Protein AF-A0A2W5EDP3-F1 (afdb_monomer_lite)

Foldseek 3Di:
DVVVVVVVVVVVVVVVVPPPPVVVVVVLLVLLVVQLVVCCVVCVPDQSQVSLVVSCVVSVHDSVVSLVSCVVVPNPPPPPDDPPPDD

Organism: NCBI:txid151895

Structure (mmCIF, N/CA/C/O backbone):
data_AF-A0A2W5EDP3-F1
#
_entry.id   AF-A0A2W5EDP3-F1
#
loop_
_atom_site.group_PDB
_atom_site.id
_atom_site.type_symbol
_atom_site.label_atom_id
_atom_site.label_alt_id
_atom_site.label_comp_id
_atom_site.label_asym_id
_atom_site.label_entity_id
_atom_site.label_seq_id
_atom_site.pdbx_PDB_ins_code
_atom_site.Cartn_x
_atom_site.Cartn_y
_atom_site.Cartn_z
_atom_site.occupancy
_atom_site.B_iso_or_equiv
_atom_site.auth_seq_id
_atom_site.auth_comp_id
_atom_site.auth_asym_id
_atom_site.auth_atom_id
_atom_site.pdbx_PDB_model_num
ATOM 1 N N . ALA A 1 1 ? 26.911 -4.552 -43.697 1.00 57.50 1 ALA A N 1
ATOM 2 C CA . ALA A 1 1 ? 25.779 -5.384 -43.226 1.00 57.50 1 ALA A CA 1
ATOM 3 C C . ALA A 1 1 ? 25.938 -5.845 -41.767 1.00 57.50 1 ALA A C 1
ATOM 5 O O . ALA A 1 1 ? 25.003 -5.677 -41.000 1.00 57.50 1 ALA A O 1
ATOM 6 N N . TRP A 1 2 ? 27.107 -6.347 -41.345 1.00 50.19 2 TRP A N 1
ATOM 7 C CA . TRP A 1 2 ? 27.330 -6.891 -39.989 1.00 50.19 2 TRP A CA 1
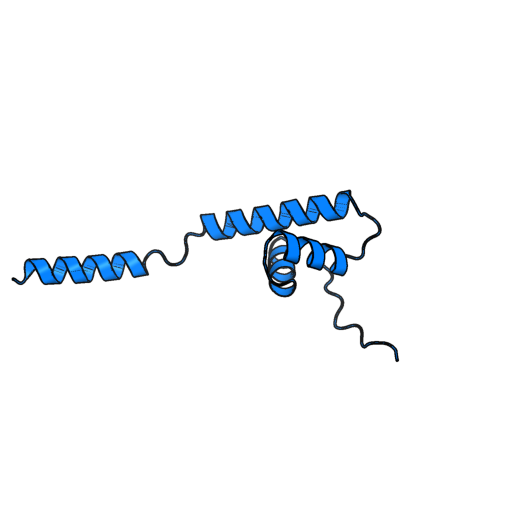ATOM 8 C C . TRP A 1 2 ? 27.277 -5.871 -38.832 1.00 50.19 2 TRP A C 1
ATOM 10 O O . TRP A 1 2 ? 26.839 -6.205 -37.736 1.00 50.19 2 TRP A O 1
ATOM 20 N N . LEU A 1 3 ? 27.647 -4.611 -39.079 1.00 55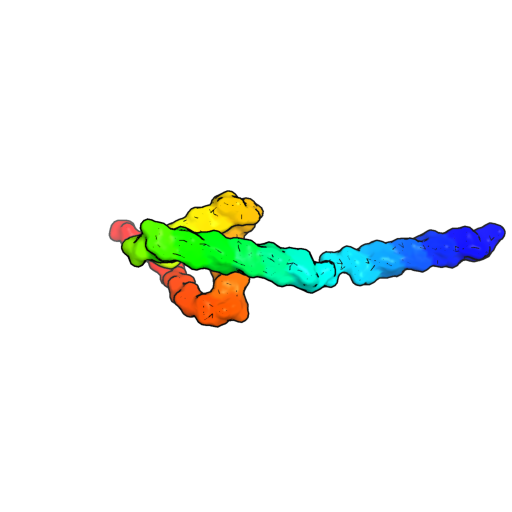.31 3 LEU A N 1
ATOM 21 C CA . LEU A 1 3 ? 27.612 -3.528 -38.079 1.00 55.31 3 LEU A CA 1
ATOM 22 C C . LEU A 1 3 ? 26.186 -3.120 -37.662 1.00 55.31 3 LEU A C 1
ATOM 24 O O . LEU A 1 3 ? 25.959 -2.719 -36.525 1.00 55.31 3 LEU A O 1
ATOM 28 N N . PHE A 1 4 ? 25.214 -3.265 -38.566 1.00 55.59 4 PHE A N 1
ATOM 29 C CA . PHE A 1 4 ? 23.818 -2.898 -38.310 1.00 55.59 4 PHE A CA 1
ATOM 30 C C . PHE A 1 4 ? 23.122 -3.914 -37.385 1.00 55.59 4 PHE A C 1
ATOM 32 O O . PHE A 1 4 ? 22.335 -3.538 -36.521 1.00 55.59 4 PHE A O 1
ATOM 39 N N . LEU A 1 5 ? 23.487 -5.197 -37.496 1.00 56.50 5 LEU A N 1
ATOM 40 C CA . LEU A 1 5 ? 22.979 -6.270 -36.632 1.00 56.50 5 LEU A CA 1
ATOM 41 C C . LEU A 1 5 ? 23.457 -6.131 -35.176 1.00 56.50 5 LEU A C 1
ATOM 43 O O . LEU A 1 5 ? 22.687 -6.388 -34.252 1.00 56.50 5 LEU A O 1
ATOM 47 N N . TYR A 1 6 ? 24.685 -5.650 -34.959 1.00 56.31 6 TYR A N 1
ATOM 48 C CA . TYR A 1 6 ? 25.206 -5.383 -33.613 1.00 56.31 6 TYR A CA 1
ATOM 49 C C . TYR A 1 6 ? 24.474 -4.233 -32.909 1.00 56.31 6 TYR A C 1
ATOM 51 O O . TYR A 1 6 ? 24.189 -4.326 -31.716 1.00 56.31 6 TYR A O 1
ATOM 59 N N . LEU A 1 7 ? 24.109 -3.180 -33.646 1.00 56.72 7 LEU A N 1
ATOM 60 C CA . LEU A 1 7 ? 23.354 -2.039 -33.117 1.00 56.72 7 LEU A CA 1
ATOM 61 C C . LEU A 1 7 ? 21.940 -2.435 -32.654 1.00 56.72 7 LEU A C 1
ATOM 63 O O . LEU A 1 7 ? 21.508 -2.015 -31.580 1.00 56.72 7 LEU A O 1
ATOM 67 N N . CYS A 1 8 ? 21.247 -3.304 -33.398 1.00 56.09 8 CYS A N 1
ATOM 68 C CA . CYS A 1 8 ? 19.927 -3.816 -33.002 1.00 56.09 8 CYS A CA 1
ATOM 69 C C . CYS A 1 8 ? 19.986 -4.751 -31.781 1.00 56.09 8 CYS A C 1
ATOM 71 O O . CYS A 1 8 ? 19.103 -4.703 -30.918 1.00 56.09 8 CYS A O 1
ATOM 73 N N . MET A 1 9 ? 21.038 -5.568 -31.664 1.00 53.03 9 MET A N 1
ATOM 74 C CA . MET A 1 9 ? 21.253 -6.413 -30.483 1.00 53.03 9 MET A CA 1
ATOM 75 C C . MET A 1 9 ? 21.549 -5.572 -29.233 1.00 53.03 9 MET A C 1
ATOM 77 O O . MET A 1 9 ? 21.003 -5.850 -28.168 1.00 53.03 9 MET A O 1
ATOM 81 N N . PHE A 1 10 ? 22.322 -4.489 -29.363 1.00 54.94 10 PHE A N 1
ATOM 82 C CA . PHE A 1 10 ? 22.612 -3.582 -28.246 1.00 54.94 10 PHE A CA 1
ATOM 83 C C . PHE A 1 10 ? 21.374 -2.803 -27.770 1.00 54.94 10 PHE A C 1
ATOM 85 O O . PHE A 1 10 ? 21.152 -2.676 -26.566 1.00 54.94 10 PHE A O 1
ATOM 92 N N . ALA A 1 11 ? 20.527 -2.334 -28.693 1.00 56.06 11 ALA A N 1
ATOM 93 C CA . ALA A 1 11 ? 19.277 -1.648 -28.354 1.00 56.06 11 ALA A CA 1
ATOM 94 C C . ALA A 1 11 ? 18.285 -2.561 -27.606 1.00 56.06 11 ALA A C 1
ATOM 96 O O . ALA A 1 11 ? 17.607 -2.120 -26.677 1.00 56.06 11 ALA A O 1
ATOM 97 N N . SER A 1 12 ? 18.255 -3.851 -27.955 1.00 54.94 12 SER A N 1
ATOM 98 C CA . SER A 1 12 ? 17.415 -4.851 -27.283 1.00 54.94 12 SER A CA 1
ATOM 99 C C . SER A 1 12 ? 17.889 -5.131 -25.850 1.00 54.94 12 SER A C 1
ATOM 101 O O . SER A 1 12 ? 17.072 -5.275 -24.945 1.00 54.94 12 SER A O 1
ATOM 103 N N . ILE A 1 13 ? 19.206 -5.130 -25.612 1.00 55.31 13 ILE A N 1
ATOM 104 C CA . ILE A 1 13 ? 19.792 -5.307 -24.272 1.00 55.31 13 ILE A CA 1
ATOM 105 C C . ILE A 1 13 ? 19.547 -4.067 -23.391 1.00 55.31 13 ILE A C 1
ATOM 107 O O . ILE A 1 13 ? 19.214 -4.211 -22.217 1.00 55.31 13 ILE A O 1
ATOM 111 N N . LEU A 1 14 ? 19.629 -2.852 -23.947 1.00 52.03 14 LEU A N 1
ATOM 112 C CA . LEU A 1 14 ? 19.341 -1.602 -23.223 1.00 52.03 14 LEU A CA 1
ATOM 113 C C . LEU A 1 14 ? 17.866 -1.467 -22.808 1.00 52.03 14 LEU A C 1
ATOM 115 O O . LEU A 1 14 ? 17.588 -0.989 -21.709 1.00 52.03 14 LEU A O 1
ATOM 119 N N . ALA A 1 15 ? 16.926 -1.935 -23.634 1.00 53.22 15 ALA A N 1
ATOM 120 C CA . ALA A 1 15 ? 15.505 -1.974 -23.280 1.00 53.22 15 ALA A CA 1
ATOM 121 C C . ALA A 1 15 ? 15.203 -2.978 -22.147 1.00 53.22 15 ALA A C 1
ATOM 123 O O . ALA A 1 15 ? 14.340 -2.726 -21.308 1.00 53.22 15 ALA A O 1
ATOM 124 N N . ILE A 1 16 ? 15.957 -4.082 -22.075 1.00 53.22 16 ILE A N 1
ATOM 125 C CA . ILE A 1 16 ? 15.866 -5.084 -20.998 1.00 53.22 16 ILE A CA 1
ATOM 126 C C . ILE A 1 16 ? 16.583 -4.613 -19.718 1.00 53.22 16 ILE A C 1
ATOM 128 O O . ILE A 1 16 ? 16.247 -5.072 -18.630 1.00 53.22 16 ILE A O 1
ATOM 132 N N . LEU A 1 17 ? 17.521 -3.660 -19.806 1.00 48.09 17 LEU A N 1
ATOM 133 C CA . LEU A 1 17 ? 18.226 -3.096 -18.646 1.00 48.09 17 LEU A CA 1
ATOM 134 C C . LEU A 1 17 ? 17.423 -2.019 -17.885 1.00 48.09 17 LEU A C 1
ATOM 136 O O . LEU A 1 17 ? 17.810 -1.639 -16.780 1.00 48.09 17 LEU A O 1
ATOM 140 N N . MET A 1 18 ? 16.292 -1.547 -18.428 1.00 51.81 18 MET A N 1
ATOM 141 C CA . MET A 1 18 ? 15.385 -0.606 -17.752 1.00 51.81 18 MET A CA 1
ATOM 142 C C . MET A 1 18 ? 13.951 -1.141 -17.503 1.00 51.81 18 MET A C 1
ATOM 144 O O . MET A 1 18 ? 12.994 -0.460 -17.873 1.00 51.81 18 MET A O 1
ATOM 148 N N . PRO A 1 19 ? 13.715 -2.278 -16.808 1.00 47.94 19 PRO A N 1
ATOM 149 C CA . PRO A 1 19 ? 12.369 -2.628 -16.346 1.00 47.94 19 PRO A CA 1
ATOM 150 C C . PRO A 1 19 ? 12.086 -2.137 -14.913 1.00 47.94 19 PRO A C 1
ATOM 152 O O . PRO A 1 19 ? 10.945 -2.145 -14.463 1.00 47.94 19 PRO A O 1
ATOM 155 N N . HIS A 1 20 ? 13.097 -1.669 -14.177 1.00 53.12 20 HIS A N 1
ATOM 156 C CA . HIS A 1 20 ? 12.982 -1.335 -12.760 1.00 53.12 20 HIS A CA 1
ATOM 157 C C . HIS A 1 20 ? 13.795 -0.089 -12.446 1.00 53.12 20 HIS A C 1
ATOM 159 O O . HIS A 1 20 ? 14.929 -0.181 -11.999 1.00 53.12 20 HIS A O 1
ATOM 165 N N . ASN A 1 21 ? 13.230 1.096 -12.669 1.00 53.91 21 ASN A N 1
ATOM 166 C CA . ASN A 1 21 ? 13.821 2.295 -12.088 1.00 53.91 21 ASN A CA 1
ATOM 167 C C . ASN A 1 21 ? 13.393 2.344 -10.606 1.00 53.91 21 ASN A C 1
ATOM 169 O O . ASN A 1 21 ? 12.229 2.681 -10.344 1.00 53.91 21 ASN A O 1
ATOM 173 N N . PRO A 1 22 ? 14.263 1.980 -9.639 1.00 61.06 22 PRO A N 1
ATOM 174 C CA . PRO A 1 22 ? 13.895 1.906 -8.224 1.00 61.06 22 PRO A CA 1
ATOM 175 C C . PRO A 1 22 ? 13.329 3.238 -7.723 1.00 61.06 22 PRO A C 1
ATOM 177 O O . PRO A 1 22 ? 12.403 3.244 -6.917 1.00 61.06 22 PRO A O 1
ATOM 180 N N . ASN A 1 23 ? 13.768 4.357 -8.308 1.00 68.31 23 ASN A N 1
ATOM 181 C CA . ASN A 1 23 ? 13.276 5.694 -7.992 1.00 68.31 23 ASN A CA 1
ATOM 182 C C . ASN A 1 23 ? 11.781 5.875 -8.295 1.00 68.31 23 ASN A C 1
ATOM 184 O O . ASN A 1 23 ? 11.083 6.534 -7.530 1.00 68.31 23 ASN A O 1
ATOM 188 N N . ARG A 1 24 ? 11.249 5.268 -9.369 1.00 68.56 24 ARG A N 1
ATOM 189 C CA . ARG A 1 24 ? 9.809 5.351 -9.689 1.00 68.56 24 ARG A CA 1
ATOM 190 C C . ARG A 1 24 ? 8.967 4.549 -8.700 1.00 68.56 24 ARG A C 1
ATOM 192 O O . ARG A 1 24 ? 7.913 5.011 -8.270 1.00 68.56 24 ARG A O 1
ATOM 199 N N . ILE A 1 25 ? 9.445 3.365 -8.319 1.00 70.94 25 ILE A N 1
ATOM 200 C CA . ILE A 1 25 ? 8.779 2.509 -7.328 1.00 70.94 25 ILE A CA 1
ATOM 201 C C . ILE A 1 25 ? 8.802 3.188 -5.954 1.00 70.94 25 ILE A C 1
ATOM 203 O O . ILE A 1 25 ? 7.787 3.223 -5.263 1.00 70.94 25 ILE A O 1
ATOM 207 N N . GLN A 1 26 ? 9.932 3.787 -5.588 1.00 75.06 26 GLN A N 1
ATOM 208 C CA . GLN A 1 26 ? 10.103 4.485 -4.320 1.00 75.06 26 GLN A CA 1
ATOM 209 C C . GLN A 1 26 ? 9.249 5.755 -4.236 1.00 75.06 26 GLN A C 1
ATOM 211 O O . GLN A 1 26 ? 8.603 5.985 -3.217 1.00 75.06 26 GLN A O 1
ATOM 216 N N . LEU A 1 27 ? 9.152 6.526 -5.322 1.00 80.44 27 LEU A N 1
ATOM 217 C CA . LEU A 1 27 ? 8.289 7.707 -5.390 1.00 80.44 27 LEU A CA 1
ATOM 218 C C . LEU A 1 27 ? 6.803 7.339 -5.262 1.00 80.44 27 LEU A C 1
ATOM 220 O O . LEU A 1 27 ? 6.078 7.974 -4.497 1.00 80.44 27 LEU A O 1
ATOM 224 N N . ARG A 1 28 ? 6.362 6.256 -5.920 1.00 77.31 28 ARG A N 1
ATOM 225 C CA . ARG A 1 28 ? 5.000 5.721 -5.755 1.00 77.31 28 ARG A CA 1
ATOM 226 C C . ARG A 1 28 ? 4.728 5.283 -4.314 1.00 77.31 28 ARG A C 1
ATOM 228 O O . ARG A 1 28 ? 3.674 5.596 -3.771 1.00 77.31 28 ARG A O 1
ATOM 235 N N . ASN A 1 29 ? 5.671 4.585 -3.682 1.00 82.31 29 ASN A N 1
ATOM 236 C CA . ASN A 1 29 ? 5.518 4.136 -2.296 1.00 82.31 29 ASN A CA 1
ATOM 237 C C . ASN A 1 29 ? 5.437 5.319 -1.319 1.00 82.31 29 ASN A C 1
ATOM 239 O O . ASN A 1 29 ? 4.592 5.312 -0.425 1.00 82.31 29 ASN A O 1
ATOM 243 N N . ASN A 1 30 ? 6.254 6.357 -1.520 1.00 84.06 30 ASN A N 1
ATOM 244 C CA . ASN A 1 30 ? 6.195 7.583 -0.724 1.00 84.06 30 ASN A CA 1
ATOM 245 C C . ASN A 1 30 ? 4.829 8.269 -0.852 1.00 84.06 30 ASN A C 1
ATOM 247 O O . ASN A 1 30 ? 4.240 8.644 0.160 1.00 84.06 30 ASN A O 1
ATOM 251 N N . PHE A 1 31 ? 4.285 8.350 -2.070 1.00 88.12 31 PHE A N 1
ATOM 252 C CA . PHE A 1 31 ? 2.962 8.927 -2.310 1.00 88.12 31 PHE A CA 1
ATOM 253 C C . PHE A 1 31 ? 1.845 8.166 -1.575 1.00 88.12 31 PHE A C 1
ATOM 255 O O . PHE A 1 31 ? 1.017 8.774 -0.897 1.00 88.12 31 PHE A O 1
ATOM 262 N N . VAL A 1 32 ? 1.862 6.828 -1.623 1.00 88.19 32 VAL A N 1
ATOM 263 C CA . VAL A 1 32 ? 0.918 5.974 -0.876 1.00 88.19 32 VAL A CA 1
ATOM 264 C C . VAL A 1 32 ? 0.982 6.255 0.631 1.00 88.19 32 VAL A C 1
ATOM 266 O O . VAL A 1 32 ? -0.049 6.369 1.295 1.00 88.19 32 VAL A O 1
ATOM 269 N N . ILE A 1 33 ? 2.186 6.417 1.183 1.00 87.88 33 ILE A N 1
ATOM 270 C CA . ILE A 1 33 ? 2.388 6.690 2.614 1.00 87.88 33 ILE A CA 1
ATOM 271 C C . ILE A 1 33 ? 1.878 8.079 2.998 1.00 87.88 33 ILE A C 1
ATOM 273 O O . ILE A 1 33 ? 1.266 8.238 4.057 1.00 87.88 33 ILE A O 1
ATOM 277 N N . GLU A 1 34 ? 2.103 9.089 2.162 1.00 88.81 34 GLU A N 1
ATOM 278 C CA . GLU A 1 34 ? 1.583 10.436 2.395 1.00 88.81 34 GLU A CA 1
ATOM 279 C C . GLU A 1 34 ? 0.054 10.463 2.396 1.00 88.81 34 GLU A C 1
ATOM 281 O O . GLU A 1 34 ? -0.543 11.014 3.326 1.00 88.81 34 GLU A O 1
ATOM 286 N N . ARG A 1 35 ? -0.591 9.799 1.427 1.00 89.81 35 ARG A N 1
ATOM 287 C CA . ARG A 1 35 ? -2.059 9.670 1.389 1.00 89.81 35 ARG A CA 1
ATOM 288 C C . ARG A 1 35 ? -2.594 8.923 2.607 1.00 89.81 35 ARG A C 1
ATOM 290 O O . ARG A 1 35 ? -3.558 9.374 3.224 1.00 89.81 35 ARG A O 1
ATOM 297 N N . PHE A 1 36 ? -1.927 7.850 3.027 1.00 89.81 36 PHE A N 1
ATOM 298 C CA . PHE A 1 36 ? -2.293 7.126 4.244 1.00 89.81 36 PHE A CA 1
ATOM 299 C C . PHE A 1 36 ? -2.205 8.009 5.498 1.00 89.81 36 PHE A C 1
ATOM 301 O O . PHE A 1 36 ? -3.126 8.032 6.317 1.00 89.81 36 PHE A O 1
ATOM 308 N N . ARG A 1 37 ? -1.133 8.800 5.642 1.00 87.31 37 ARG A N 1
ATOM 309 C CA . ARG A 1 37 ? -0.992 9.765 6.748 1.00 87.31 37 ARG A CA 1
ATOM 310 C C . ARG A 1 37 ? -2.073 10.840 6.711 1.00 87.31 37 ARG A C 1
ATOM 312 O O . ARG A 1 37 ? -2.582 11.215 7.767 1.00 87.31 37 ARG A O 1
ATOM 319 N N . PHE A 1 38 ? -2.412 11.331 5.523 1.00 91.12 38 PHE A N 1
ATOM 320 C CA . PHE A 1 38 ? -3.461 12.325 5.331 1.00 91.12 38 PHE A CA 1
ATOM 321 C C . PHE A 1 38 ? -4.820 11.803 5.811 1.00 91.12 38 PHE A C 1
ATOM 323 O O . PHE A 1 38 ? -5.444 12.433 6.667 1.00 91.12 38 PHE A O 1
ATOM 330 N N . HIS A 1 39 ? -5.236 10.620 5.348 1.00 88.38 39 HIS A N 1
ATOM 331 C CA . HIS A 1 39 ? -6.504 10.007 5.759 1.00 88.38 39 HIS A CA 1
ATOM 332 C C . HIS A 1 39 ? -6.533 9.655 7.244 1.00 88.38 39 HIS A C 1
ATOM 334 O O . HIS A 1 39 ? -7.524 9.942 7.907 1.00 88.38 39 HIS A O 1
ATOM 340 N N . LYS A 1 40 ? -5.432 9.141 7.808 1.00 85.88 40 LYS A N 1
ATOM 341 C CA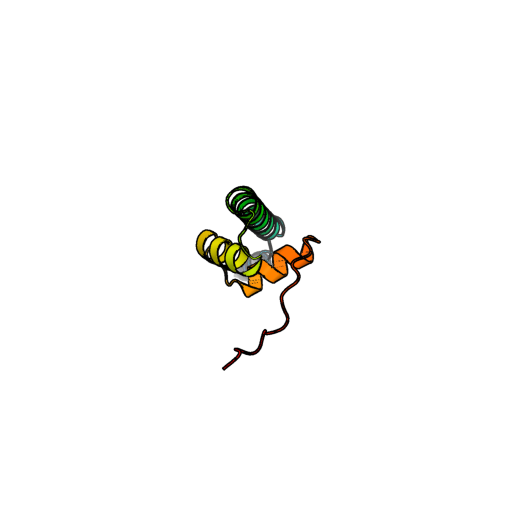 . LYS A 1 40 ? -5.342 8.848 9.249 1.00 85.88 40 LYS A CA 1
ATOM 342 C C . LYS A 1 40 ? -5.469 10.104 10.121 1.00 85.88 40 LYS A C 1
ATOM 344 O O . LYS A 1 40 ? -6.078 10.044 11.184 1.00 85.88 40 LYS A O 1
ATOM 349 N N . ARG A 1 41 ? -4.911 11.244 9.690 1.00 87.31 41 ARG A N 1
ATOM 350 C CA . ARG A 1 41 ? -5.060 12.530 10.403 1.00 87.31 41 ARG A CA 1
ATOM 351 C C . ARG A 1 41 ? -6.467 13.101 10.274 1.00 87.31 41 ARG A C 1
ATOM 353 O O . ARG A 1 41 ? -6.992 13.631 11.246 1.00 87.31 41 ARG A O 1
ATOM 360 N N . ARG A 1 42 ? -7.056 13.016 9.081 1.00 89.69 42 ARG A N 1
ATOM 361 C CA . ARG A 1 42 ? -8.386 13.564 8.796 1.00 89.69 42 ARG A CA 1
ATOM 362 C C . ARG A 1 42 ? -9.502 12.736 9.434 1.00 89.69 42 ARG A C 1
ATOM 364 O O . ARG A 1 42 ? -10.484 13.305 9.895 1.00 89.69 42 ARG A O 1
ATOM 371 N N . ASN A 1 43 ? -9.321 11.419 9.499 1.00 86.25 43 ASN A N 1
ATOM 372 C CA . ASN A 1 43 ? -10.311 10.464 9.980 1.00 86.25 43 ASN A CA 1
ATOM 373 C C . ASN A 1 43 ? -9.730 9.562 11.089 1.00 86.25 43 ASN A C 1
ATOM 375 O O . ASN A 1 43 ? -9.566 8.358 10.891 1.00 86.25 43 ASN A O 1
ATOM 379 N N . PRO A 1 44 ? -9.432 10.101 12.285 1.00 83.75 44 PRO A N 1
ATOM 380 C CA . PRO A 1 44 ? -8.758 9.347 13.347 1.00 83.75 44 PRO A CA 1
ATOM 381 C C . PRO A 1 44 ? -9.602 8.207 13.941 1.00 83.75 44 PRO A C 1
ATOM 383 O O . PRO A 1 44 ? -9.055 7.329 14.599 1.00 83.75 44 PRO A O 1
ATOM 386 N N . LYS A 1 45 ? -10.925 8.223 13.729 1.00 89.38 45 LYS A N 1
ATOM 387 C CA . LYS A 1 45 ? -11.859 7.181 14.188 1.00 89.38 45 LYS A CA 1
ATOM 388 C C . LYS A 1 45 ? -12.037 6.040 13.183 1.00 89.38 45 LYS A C 1
ATOM 390 O O . LYS A 1 45 ? -12.703 5.065 13.513 1.00 89.38 45 LYS A O 1
ATOM 395 N N . TRP A 1 46 ? -11.526 6.178 11.958 1.00 86.50 46 TRP A N 1
ATOM 396 C CA . TRP A 1 46 ? -11.653 5.126 10.953 1.00 86.50 46 TRP A CA 1
ATOM 397 C C . TRP A 1 46 ? -10.735 3.962 11.288 1.00 86.50 46 TRP A C 1
ATOM 399 O O . TRP A 1 46 ? -9.579 4.147 11.677 1.00 86.50 46 TRP A O 1
ATOM 409 N N . GLU A 1 47 ? -11.245 2.751 11.090 1.00 86.31 47 GLU A N 1
ATOM 410 C CA . GLU A 1 47 ? -10.406 1.565 11.141 1.00 86.31 47 GLU A CA 1
ATOM 411 C C . GLU A 1 47 ? -9.367 1.604 10.018 1.00 86.31 47 GLU A C 1
ATOM 413 O O . GLU A 1 47 ? -9.587 2.162 8.939 1.00 86.31 47 GLU A O 1
ATOM 418 N N . ILE A 1 48 ? -8.219 0.975 10.265 1.00 84.62 48 ILE A N 1
ATOM 419 C CA . ILE A 1 48 ? -7.092 0.976 9.328 1.00 84.62 48 ILE A CA 1
ATOM 420 C C . ILE A 1 48 ? -7.498 0.397 7.963 1.00 84.62 48 ILE A C 1
ATOM 422 O O . ILE A 1 48 ? -7.000 0.867 6.945 1.00 84.62 48 ILE A O 1
ATOM 426 N N . VAL A 1 49 ? -8.419 -0.574 7.932 1.00 86.81 49 VAL A N 1
ATOM 427 C CA . VAL A 1 49 ? -8.916 -1.192 6.691 1.00 86.81 49 VAL A CA 1
ATOM 428 C C . VAL A 1 49 ? -9.596 -0.158 5.791 1.00 86.81 49 VAL A C 1
ATOM 430 O O . VAL A 1 49 ? -9.196 -0.017 4.640 1.00 86.81 49 VAL A O 1
ATOM 433 N N . TYR A 1 50 ? -10.514 0.648 6.330 1.00 89.69 50 TYR A N 1
ATOM 434 C CA . TYR A 1 50 ? -11.186 1.707 5.567 1.00 89.69 50 TYR A CA 1
ATOM 435 C C . TYR A 1 50 ? -10.218 2.795 5.089 1.00 89.69 50 TYR A C 1
ATOM 437 O O . TYR A 1 50 ? -10.363 3.336 3.996 1.00 89.69 50 TY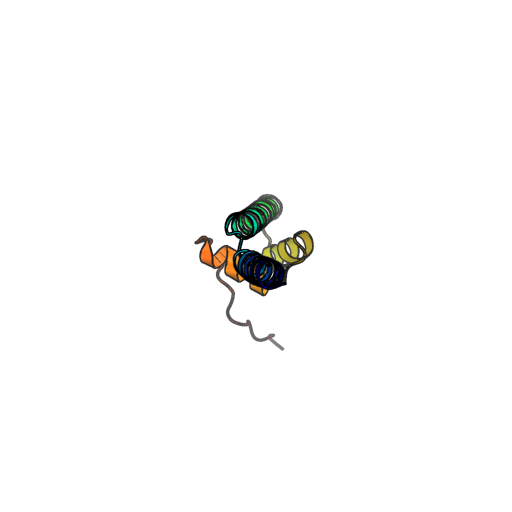R A O 1
ATOM 445 N N . ILE A 1 51 ? -9.186 3.103 5.883 1.00 88.19 51 ILE A N 1
ATOM 446 C CA . ILE A 1 51 ? -8.129 4.034 5.466 1.00 88.19 51 ILE A CA 1
ATOM 447 C C . ILE A 1 51 ? -7.332 3.450 4.287 1.00 88.19 51 ILE A C 1
ATOM 449 O O . ILE A 1 51 ? -6.970 4.186 3.373 1.00 88.19 51 ILE A O 1
ATOM 453 N N . ILE A 1 52 ? -7.053 2.144 4.287 1.00 88.50 52 ILE A N 1
ATOM 454 C CA . ILE 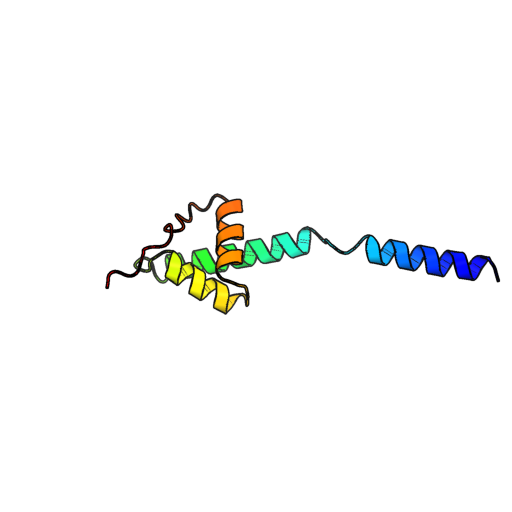A 1 52 ? -6.341 1.469 3.192 1.00 88.50 52 ILE A CA 1
ATOM 455 C C . ILE A 1 52 ? -7.183 1.446 1.917 1.00 88.50 52 ILE A C 1
ATOM 457 O O . ILE A 1 52 ? -6.631 1.714 0.855 1.00 88.50 52 ILE A O 1
ATOM 461 N N . GLU A 1 53 ? -8.482 1.162 2.015 1.00 90.69 53 GLU A N 1
ATOM 462 C CA . GLU A 1 53 ? -9.409 1.199 0.875 1.00 90.69 53 GLU A CA 1
ATOM 463 C C . GLU A 1 53 ? -9.478 2.602 0.260 1.00 90.69 53 GLU A C 1
ATOM 465 O O . GLU A 1 53 ? -9.259 2.759 -0.937 1.00 90.69 53 GLU A O 1
ATOM 470 N N . ALA A 1 54 ? -9.623 3.645 1.082 1.00 89.31 54 ALA A N 1
ATOM 471 C CA . ALA A 1 54 ? -9.629 5.024 0.591 1.00 89.31 54 ALA A CA 1
ATOM 472 C C . ALA A 1 54 ? -8.304 5.428 -0.088 1.00 89.31 54 ALA A C 1
ATOM 474 O O . ALA A 1 54 ? -8.296 6.147 -1.086 1.00 89.31 54 ALA A O 1
ATOM 475 N N . VAL A 1 55 ? -7.162 4.971 0.439 1.00 90.19 55 VAL A N 1
ATOM 476 C CA . VAL A 1 55 ? -5.852 5.212 -0.188 1.00 90.19 55 VAL A CA 1
ATOM 477 C C . VAL A 1 55 ? -5.709 4.428 -1.488 1.00 90.19 55 VAL A C 1
ATOM 479 O O . VAL A 1 55 ? -5.124 4.945 -2.433 1.00 90.19 55 VAL A O 1
ATOM 482 N N . ALA A 1 56 ? -6.211 3.195 -1.537 1.00 90.81 56 ALA A N 1
ATOM 483 C CA . ALA A 1 56 ? -6.205 2.348 -2.723 1.00 90.81 56 ALA A CA 1
ATOM 484 C C . ALA A 1 56 ? -6.977 2.997 -3.880 1.00 90.81 56 ALA A C 1
ATOM 486 O O . ALA A 1 56 ? -6.433 3.088 -4.983 1.00 90.81 56 ALA A O 1
ATOM 487 N N . ASP A 1 57 ? -8.157 3.547 -3.591 1.00 90.62 57 ASP A N 1
ATOM 488 C CA . ASP A 1 57 ? -8.958 4.311 -4.549 1.00 90.62 57 ASP A CA 1
ATOM 489 C C . ASP A 1 57 ? -8.227 5.580 -5.024 1.00 90.62 57 ASP A C 1
ATOM 491 O O . ASP A 1 57 ? -8.150 5.839 -6.223 1.00 90.62 57 ASP A O 1
ATOM 495 N N . ASP A 1 58 ? -7.611 6.338 -4.108 1.00 88.00 58 ASP A N 1
ATOM 496 C CA . ASP A 1 58 ? -6.869 7.568 -4.436 1.00 88.00 58 ASP A CA 1
ATOM 497 C C . ASP A 1 58 ? -5.666 7.338 -5.362 1.00 88.00 58 ASP A C 1
ATOM 499 O O . ASP A 1 58 ? -5.309 8.199 -6.170 1.00 88.00 58 ASP A O 1
ATOM 503 N N . VAL A 1 59 ? -4.965 6.219 -5.170 1.00 87.75 59 VAL A N 1
ATOM 504 C CA . VAL A 1 59 ? -3.706 5.913 -5.864 1.00 87.75 59 VAL A CA 1
ATOM 505 C C . VAL A 1 59 ? -3.885 4.898 -6.992 1.00 87.75 59 VAL A C 1
ATOM 507 O O . VAL A 1 59 ? -2.892 4.506 -7.606 1.00 87.75 59 VAL A O 1
ATOM 510 N N . PHE A 1 60 ? -5.130 4.493 -7.271 1.00 89.06 60 PHE A N 1
ATOM 511 C CA . PHE A 1 60 ? -5.498 3.492 -8.275 1.00 89.06 60 PHE A CA 1
ATOM 512 C C . PHE A 1 60 ? -4.690 2.189 -8.139 1.00 89.06 60 PHE A C 1
ATOM 514 O O . PHE A 1 60 ? -4.179 1.643 -9.119 1.00 89.06 60 PHE A O 1
ATOM 521 N N . LEU A 1 61 ? -4.530 1.702 -6.906 1.00 88.12 61 LEU A N 1
ATOM 522 C CA . LEU A 1 61 ? -3.867 0.432 -6.598 1.00 88.12 61 LEU A CA 1
ATOM 523 C C . LEU A 1 61 ? -4.823 -0.496 -5.858 1.00 88.12 61 LEU A C 1
ATOM 525 O O . LEU A 1 61 ? -5.750 -0.047 -5.202 1.00 88.12 61 LEU A O 1
ATOM 529 N N . GLU A 1 62 ? -4.551 -1.799 -5.878 1.00 89.81 62 GLU A N 1
ATOM 530 C CA . GLU A 1 62 ? -5.300 -2.723 -5.029 1.00 89.81 62 GLU A CA 1
ATOM 531 C C . GLU A 1 62 ? -5.022 -2.472 -3.531 1.00 89.81 62 GLU A C 1
ATOM 533 O O . GLU A 1 62 ? -3.855 -2.286 -3.148 1.00 89.81 62 GLU A O 1
ATOM 538 N N . PRO A 1 63 ? -6.036 -2.591 -2.650 1.00 87.06 63 PRO A N 1
ATOM 539 C CA . PRO A 1 63 ? -5.869 -2.478 -1.196 1.00 87.06 63 PRO A CA 1
ATOM 540 C C . PRO A 1 63 ? -4.789 -3.410 -0.631 1.00 87.06 63 PRO A C 1
ATOM 542 O O . PRO A 1 63 ? -4.024 -3.042 0.262 1.00 87.06 63 PRO A O 1
ATOM 545 N N . THR A 1 64 ? -4.661 -4.611 -1.202 1.00 88.62 64 THR A N 1
ATOM 546 C CA . THR A 1 64 ? -3.638 -5.603 -0.835 1.00 88.62 64 THR A CA 1
ATOM 547 C C . THR A 1 64 ? -2.218 -5.102 -1.119 1.00 88.62 64 THR A C 1
ATOM 549 O O . THR A 1 64 ? -1.295 -5.359 -0.343 1.00 88.62 64 THR A O 1
ATOM 552 N N . THR A 1 65 ? -2.032 -4.357 -2.211 1.00 86.19 65 THR A N 1
ATOM 553 C CA . THR A 1 65 ? -0.749 -3.773 -2.614 1.00 86.19 65 THR A CA 1
ATOM 554 C C . THR A 1 65 ? -0.390 -2.600 -1.711 1.00 86.19 65 THR A C 1
ATOM 556 O O . THR A 1 65 ? 0.744 -2.519 -1.237 1.00 86.19 65 THR A O 1
ATOM 559 N N . VAL A 1 66 ? -1.364 -1.748 -1.386 1.00 85.56 66 VAL A N 1
ATOM 560 C CA . VAL A 1 66 ? -1.200 -0.659 -0.412 1.00 85.56 66 VAL A CA 1
ATOM 561 C C . VAL A 1 66 ? -0.812 -1.216 0.961 1.00 85.56 66 VAL A C 1
ATOM 563 O O . VAL A 1 66 ? 0.179 -0.775 1.545 1.00 85.56 66 VAL A O 1
ATOM 566 N N . ALA A 1 67 ? -1.505 -2.250 1.446 1.00 86.31 67 ALA A N 1
ATOM 567 C CA . ALA A 1 67 ? -1.187 -2.904 2.714 1.00 86.31 67 ALA A CA 1
ATOM 568 C C . ALA A 1 67 ? 0.235 -3.496 2.734 1.00 86.31 67 ALA A C 1
ATOM 570 O O . ALA A 1 67 ? 0.953 -3.342 3.725 1.00 86.31 67 ALA A O 1
ATOM 571 N N . LYS A 1 68 ? 0.678 -4.127 1.634 1.00 87.19 68 LYS A N 1
ATOM 572 C CA . LYS A 1 68 ? 2.058 -4.625 1.490 1.00 87.19 68 LYS A CA 1
ATOM 573 C C . LYS A 1 68 ? 3.080 -3.488 1.578 1.00 87.19 68 LYS A C 1
ATOM 575 O O . LYS A 1 68 ? 4.032 -3.611 2.342 1.00 87.19 68 LYS A O 1
ATOM 580 N N . ILE A 1 69 ? 2.865 -2.382 0.858 1.00 84.25 69 ILE A N 1
ATOM 581 C CA . ILE A 1 69 ? 3.760 -1.209 0.870 1.00 84.25 69 ILE A CA 1
ATOM 582 C C . ILE A 1 69 ? 3.876 -0.629 2.286 1.00 84.25 69 ILE A C 1
ATOM 584 O O . ILE A 1 69 ? 4.984 -0.389 2.771 1.00 84.25 69 ILE A O 1
ATOM 588 N N . LEU A 1 70 ? 2.744 -0.460 2.974 1.00 83.31 70 LEU A N 1
ATOM 589 C CA . LEU A 1 70 ? 2.708 0.064 4.340 1.00 83.31 70 LEU A CA 1
ATOM 590 C C . LEU A 1 70 ? 3.423 -0.871 5.331 1.00 83.31 70 LEU A C 1
ATOM 592 O O . LEU A 1 70 ? 4.219 -0.399 6.146 1.00 83.31 70 LEU A O 1
ATOM 596 N N . LYS A 1 71 ? 3.228 -2.192 5.206 1.00 83.12 71 LYS A N 1
ATOM 597 C CA . LYS A 1 71 ? 3.920 -3.203 6.022 1.00 83.12 71 LYS A CA 1
ATOM 598 C C . LYS A 1 71 ? 5.438 -3.177 5.806 1.00 83.12 71 LYS A C 1
ATOM 600 O O . LYS A 1 71 ? 6.195 -3.252 6.772 1.00 83.12 71 LYS A O 1
ATOM 605 N N . THR A 1 72 ? 5.901 -3.022 4.562 1.00 75.62 72 THR A N 1
ATOM 606 C CA . THR A 1 72 ? 7.335 -2.907 4.235 1.00 75.62 72 THR A CA 1
ATOM 607 C C . THR A 1 72 ? 7.981 -1.668 4.865 1.00 75.62 72 THR A C 1
ATOM 609 O O . THR A 1 72 ? 9.161 -1.703 5.198 1.00 75.62 72 THR A O 1
ATOM 612 N N . HIS A 1 73 ? 7.231 -0.581 5.069 1.00 67.19 73 HIS A N 1
ATOM 613 C CA . HIS A 1 73 ? 7.731 0.662 5.678 1.00 67.19 73 HIS A CA 1
ATOM 614 C C . HIS A 1 73 ? 7.530 0.738 7.201 1.00 67.19 73 HIS A C 1
ATOM 616 O O . HIS A 1 73 ? 7.564 1.828 7.771 1.00 67.19 73 HIS A O 1
ATOM 622 N N . LYS A 1 74 ? 7.348 -0.410 7.874 1.00 60.72 74 LYS A N 1
ATOM 623 C CA . LYS A 1 74 ? 7.154 -0.514 9.334 1.00 60.72 74 LYS A CA 1
ATOM 624 C C . LYS A 1 74 ? 5.981 0.313 9.877 1.00 60.72 74 LYS A C 1
ATOM 626 O O . LYS A 1 74 ? 5.918 0.563 11.078 1.00 60.72 74 LYS A O 1
ATOM 631 N N . TYR A 1 75 ? 5.026 0.714 9.035 1.00 56.41 75 TYR A N 1
ATOM 632 C CA . TYR A 1 75 ? 3.713 1.047 9.567 1.00 56.41 75 TYR A CA 1
ATOM 633 C C . TYR A 1 75 ? 3.111 -0.276 10.021 1.00 56.41 75 TYR A C 1
ATOM 635 O O . TYR A 1 75 ? 2.882 -1.160 9.195 1.00 56.41 75 TYR A O 1
ATOM 643 N N . GLU A 1 76 ? 2.908 -0.431 11.330 1.00 46.38 76 GLU A N 1
ATOM 644 C CA . GLU A 1 76 ? 2.153 -1.545 11.905 1.00 46.38 76 GLU A CA 1
ATOM 645 C C . GLU A 1 76 ? 0.697 -1.437 11.441 1.00 46.38 76 GLU A C 1
ATOM 647 O O . GLU A 1 76 ? -0.206 -0.977 12.135 1.00 46.38 76 GLU A O 1
ATOM 652 N N . VAL A 1 77 ? 0.474 -1.817 10.189 1.00 48.62 77 VAL A N 1
ATOM 653 C CA . VAL A 1 77 ? -0.830 -2.182 9.682 1.00 48.62 77 VAL A CA 1
ATOM 654 C C . VAL A 1 77 ? -1.057 -3.576 10.232 1.00 48.62 77 VAL A C 1
ATOM 656 O O . VAL A 1 77 ? -0.633 -4.571 9.638 1.00 48.62 77 VAL A O 1
ATOM 659 N N . HIS A 1 78 ? -1.681 -3.650 11.407 1.00 44.16 78 HIS A N 1
ATOM 660 C CA . HIS A 1 78 ? -2.341 -4.873 11.829 1.00 44.16 78 HIS A CA 1
ATOM 661 C C . HIS A 1 78 ? -3.427 -5.151 10.799 1.00 44.16 78 HIS A C 1
ATOM 663 O O . HIS A 1 78 ? -4.528 -4.620 10.867 1.00 44.16 78 HIS A O 1
ATOM 669 N N . CYS A 1 79 ? -3.060 -5.916 9.776 1.00 44.09 79 CYS A N 1
ATOM 670 C CA . CYS A 1 79 ? -3.997 -6.507 8.849 1.00 44.09 79 CYS A CA 1
ATOM 671 C C . CYS A 1 79 ? -4.841 -7.454 9.709 1.00 44.09 79 CYS A C 1
ATOM 673 O O . CYS A 1 79 ? -4.270 -8.420 10.231 1.00 44.09 79 CYS A O 1
ATOM 675 N N . PRO A 1 80 ? -6.131 -7.164 9.961 1.00 44.12 80 PRO A N 1
ATOM 676 C CA . PRO A 1 80 ? -6.952 -8.117 10.674 1.00 44.12 80 PRO A CA 1
ATOM 677 C C . PRO A 1 80 ? -6.974 -9.369 9.804 1.00 44.12 80 PRO A C 1
ATOM 679 O O . PRO A 1 80 ? -7.397 -9.332 8.648 1.00 44.12 80 PRO A O 1
ATOM 682 N N . GLN A 1 81 ? -6.428 -10.464 10.336 1.00 46.81 81 GLN A N 1
ATOM 683 C CA . GLN A 1 81 ? -6.662 -11.786 9.780 1.00 46.81 81 GLN A CA 1
ATOM 684 C C . GLN A 1 81 ? -8.169 -11.909 9.616 1.00 46.81 81 GLN A C 1
ATOM 686 O O . GLN A 1 81 ? -8.877 -11.853 10.617 1.00 46.81 81 GLN A O 1
ATOM 691 N N . THR A 1 82 ? -8.618 -11.979 8.358 1.00 44.03 82 THR A N 1
ATOM 692 C CA . THR A 1 82 ? -9.945 -12.424 7.914 1.00 44.03 82 THR A CA 1
ATOM 693 C C . THR A 1 82 ? -10.930 -12.574 9.068 1.00 44.03 82 THR A C 1
ATOM 695 O O . THR A 1 82 ? -11.085 -13.669 9.615 1.00 44.03 82 THR A O 1
ATOM 698 N N . VAL A 1 83 ? -11.572 -11.472 9.466 1.00 45.06 83 VAL A N 1
ATOM 699 C CA . VAL A 1 83 ? -12.718 -11.562 10.365 1.00 45.06 83 VAL A CA 1
ATOM 700 C C . VAL A 1 83 ? -13.777 -12.304 9.563 1.00 45.06 83 VAL A C 1
ATOM 702 O O . VAL A 1 83 ? -14.319 -11.777 8.591 1.00 45.06 83 VAL A O 1
ATOM 705 N N . LYS A 1 84 ? -14.000 -13.580 9.899 1.00 47.25 84 LYS A N 1
ATOM 706 C CA . LYS A 1 84 ? -15.150 -14.327 9.394 1.00 47.25 84 LYS A CA 1
ATOM 707 C C . LYS A 1 84 ? -16.376 -13.466 9.675 1.00 47.25 84 LYS A C 1
ATOM 709 O O . LYS A 1 84 ? -16.582 -13.068 10.819 1.00 47.25 84 LYS A O 1
ATOM 714 N N . LYS A 1 85 ? -17.147 -13.168 8.626 1.00 41.12 85 LYS A N 1
ATOM 715 C CA . LYS A 1 85 ? -18.471 -12.551 8.732 1.00 41.12 85 LYS A CA 1
ATOM 716 C C . LYS A 1 85 ? -19.224 -13.278 9.847 1.00 41.12 85 LYS A C 1
ATOM 718 O O . LYS A 1 85 ? -19.459 -14.478 9.722 1.00 41.12 85 LYS A O 1
ATOM 723 N N . ALA A 1 86 ? -19.535 -12.577 10.932 1.00 45.75 86 ALA A N 1
ATOM 724 C CA . ALA A 1 86 ? -20.530 -13.063 11.868 1.00 45.75 86 ALA A CA 1
ATOM 725 C C . ALA A 1 86 ? -21.868 -13.009 11.123 1.00 45.75 86 ALA A C 1
ATOM 727 O O . ALA A 1 86 ? -22.339 -11.931 10.759 1.00 45.75 86 ALA A O 1
ATOM 728 N N . SER A 1 87 ? -22.359 -14.192 10.767 1.00 38.62 87 SER A N 1
ATOM 7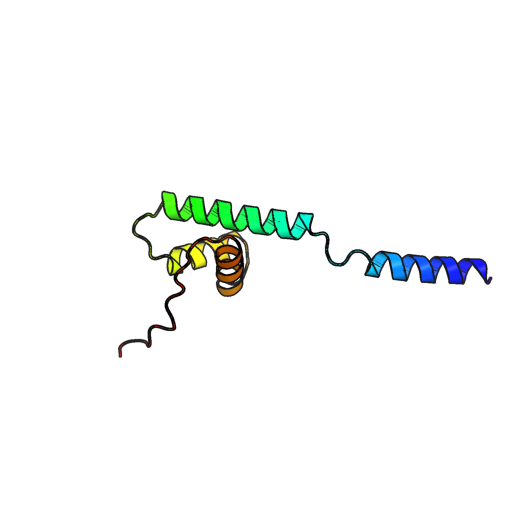29 C CA . SER A 1 87 ? -23.756 -14.472 10.438 1.00 38.62 87 SER A CA 1
ATOM 730 C C . SER A 1 87 ? -24.648 -14.262 11.651 1.00 38.62 87 SER A C 1
ATOM 732 O O . SER A 1 87 ? -24.174 -14.620 12.754 1.00 38.62 87 SER A O 1
#

Radius of gyration: 20.4 Å; chains: 1; bounding box: 51×28×57 Å

pLDDT: mean 71.2, std 17.71, range [38.62, 91.12]

Sequence (87 aa):
AWLFLYLCMFASILAILMPHNPNRIQLRNNFVIERFRFHKRRNPKWEIVYIIEAVADDVFLEPTTVAKILKTHKYEVHCPQTVKKAS

Secondary structure (DSSP, 8-state):
-HHHHHHHHHHHHHHHT-S--HHHHHHHHHHHHHHHHHHHHH-TTS-HHHHHHHHHHHHT--HHHHHHHHHHTT-------------